Protein AF-A0A964LRD0-F1 (afdb_monomer_lite)

Radius of gyration: 16.03 Å; chains: 1; bounding box: 42×36×42 Å

Foldseek 3Di:
DEAEALCLCVDADPDQDDPPPPVNNVRNVCVVVNVVSVVVVVVVLPDPDWYEYENEHAEDADPAPVAKDKDKQDHDDHQFYGYPNNVVVVVVVVVVDCPRTSIYIYIGHPHGNDDPPRDDPVVVVVVVVVVVCVVVVD

pLDDT: mean 80.45, std 13.2, range [43.19, 94.94]

Sequence (138 aa):
MVASSLGVEDEFPLVKPAPGDFRLNWLWKSRYLYQNMKDMEGLVRASALEYVIFRPPFLVEEPARKNFKLSVNTTSPKGTMLSYADFGAFVLEQARSSKYLGAAVGMYTGQQLQFGKNADFEKLAKEAKEQFDRANAQ

Secondary structure (DSSP, 8-state):
-EEE--TT-----SSPPPTT-HHHHHHHHTHHHHHHHHHHHHHHHHSSS--EEEE--EEES-------EEEESSPPPTTBEEEHHHHHHHHHHHTT--TTTTEEEEEE-S-B--BTTTB-HHHHHHHHHHHHHHHT--

Structure (mmCIF, N/CA/C/O backbone):
data_AF-A0A964LRD0-F1
#
_entry.id   AF-A0A964LRD0-F1
#
loop_
_atom_site.group_PDB
_atom_site.id
_atom_site.type_symbol
_atom_site.label_atom_id
_atom_site.label_alt_id
_atom_site.label_comp_id
_atom_site.label_asym_id
_atom_site.label_entity_id
_atom_site.label_seq_id
_atom_site.pdbx_PDB_ins_code
_atom_site.Cartn_x
_atom_site.Cartn_y
_atom_site.Cartn_z
_atom_site.occupancy
_atom_site.B_iso_or_equiv
_atom_site.auth_seq_id
_atom_site.auth_comp_id
_atom_site.auth_asym_id
_atom_site.auth_atom_id
_atom_site.pdbx_PDB_model_num
ATOM 1 N N . MET A 1 1 ? -0.325 -8.495 13.846 1.00 58.66 1 MET A N 1
ATOM 2 C CA . MET A 1 1 ? 0.885 -8.183 13.051 1.00 58.66 1 MET A CA 1
ATOM 3 C C . MET A 1 1 ? 0.500 -7.255 11.910 1.00 58.66 1 MET A C 1
ATOM 5 O O . MET A 1 1 ? -0.548 -7.448 11.308 1.00 58.66 1 MET A O 1
ATOM 9 N N . VAL A 1 2 ? 1.318 -6.241 11.634 1.00 54.28 2 VAL A N 1
ATOM 10 C CA . VAL A 1 2 ? 1.105 -5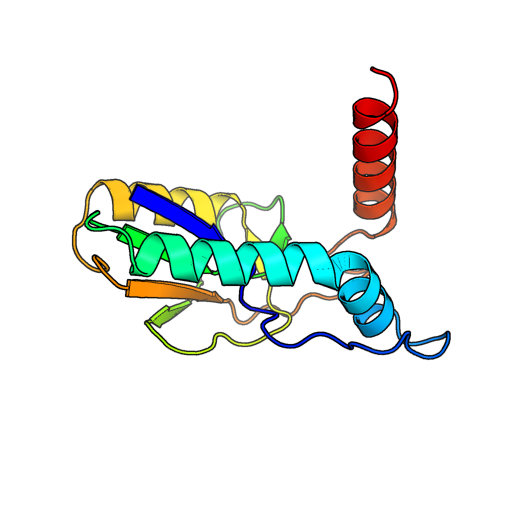.307 10.522 1.00 54.28 2 VAL A CA 1
ATOM 11 C C . VAL A 1 2 ? 2.248 -5.472 9.531 1.00 54.28 2 VAL A C 1
ATOM 13 O O . VAL A 1 2 ? 3.408 -5.406 9.931 1.00 54.28 2 VAL A O 1
ATOM 16 N N . ALA A 1 3 ? 1.920 -5.661 8.256 1.00 58.59 3 ALA A N 1
ATOM 17 C CA . ALA A 1 3 ? 2.891 -5.682 7.169 1.00 58.59 3 ALA A CA 1
ATOM 18 C C . ALA A 1 3 ? 2.491 -4.667 6.096 1.00 58.59 3 ALA A C 1
ATOM 20 O O . ALA A 1 3 ? 1.308 -4.503 5.806 1.00 58.59 3 ALA A O 1
ATOM 21 N N . SER A 1 4 ? 3.476 -3.991 5.507 1.00 55.59 4 SER A N 1
ATOM 22 C CA . SER A 1 4 ? 3.273 -3.088 4.374 1.00 55.59 4 SER A CA 1
ATOM 23 C C . SER A 1 4 ? 4.011 -3.636 3.161 1.00 55.59 4 SER A C 1
ATOM 25 O O . SER A 1 4 ? 5.176 -4.020 3.257 1.00 55.59 4 SER A O 1
ATOM 27 N N . SER A 1 5 ? 3.323 -3.683 2.031 1.00 63.81 5 SER A N 1
ATOM 28 C CA . SER A 1 5 ? 3.822 -4.163 0.747 1.00 63.81 5 SER A CA 1
ATOM 29 C C . SER A 1 5 ? 3.436 -3.137 -0.307 1.00 63.81 5 SER A C 1
ATOM 31 O O . SER A 1 5 ? 2.285 -2.730 -0.362 1.00 63.81 5 SER A O 1
ATOM 33 N N . LEU A 1 6 ? 4.342 -2.725 -1.194 1.00 58.31 6 LEU A N 1
ATOM 34 C CA . LEU A 1 6 ? 4.006 -1.851 -2.332 1.00 58.31 6 LEU A CA 1
ATOM 35 C C . LEU A 1 6 ? 3.245 -2.623 -3.434 1.00 58.31 6 LEU A C 1
ATOM 37 O O . LEU A 1 6 ? 3.440 -2.385 -4.626 1.00 58.31 6 LEU A O 1
ATOM 41 N N . GLY A 1 7 ? 2.373 -3.556 -3.039 1.00 50.16 7 GLY A N 1
ATOM 42 C CA . GLY A 1 7 ? 1.634 -4.507 -3.872 1.00 50.16 7 GLY A CA 1
ATOM 43 C C . GLY A 1 7 ? 0.571 -3.888 -4.781 1.00 50.16 7 GLY A C 1
ATOM 44 O O . GLY A 1 7 ? -0.379 -4.566 -5.159 1.00 50.16 7 GLY A O 1
ATOM 45 N N . VAL A 1 8 ? 0.698 -2.602 -5.111 1.00 52.41 8 VAL A N 1
ATOM 46 C CA . VAL A 1 8 ? 0.015 -1.995 -6.259 1.00 52.41 8 VAL A CA 1
ATOM 47 C C . VAL A 1 8 ? 0.656 -2.475 -7.566 1.00 52.41 8 VAL A C 1
ATOM 49 O O . VAL A 1 8 ? -0.036 -2.653 -8.565 1.00 52.41 8 VAL A O 1
ATOM 52 N N . GLU A 1 9 ? 1.967 -2.729 -7.561 1.00 59.59 9 GLU A N 1
ATOM 53 C CA . GLU A 1 9 ? 2.692 -3.286 -8.705 1.00 59.59 9 GLU A CA 1
ATOM 54 C C . GLU A 1 9 ? 2.899 -4.795 -8.475 1.00 59.59 9 GLU A C 1
ATOM 56 O O . GLU A 1 9 ? 3.928 -5.248 -7.982 1.00 59.59 9 GLU A O 1
ATOM 61 N N . ASP A 1 10 ? 1.867 -5.579 -8.780 1.00 58.56 10 ASP A N 1
ATOM 62 C CA . ASP A 1 10 ? 1.838 -7.048 -8.693 1.00 58.56 10 ASP A CA 1
ATOM 63 C C . ASP A 1 10 ? 2.301 -7.754 -9.982 1.00 58.56 10 ASP A C 1
ATOM 65 O O . ASP A 1 10 ? 2.431 -8.980 -10.022 1.00 58.56 10 ASP A O 1
ATOM 69 N N . GLU A 1 11 ? 2.593 -6.966 -11.016 1.00 62.81 11 GLU A N 1
ATOM 70 C CA . GLU A 1 11 ? 3.075 -7.391 -12.325 1.00 62.81 11 GLU A CA 1
ATOM 71 C C . GLU A 1 11 ? 4.370 -6.646 -12.646 1.00 62.81 11 GLU A C 1
ATOM 73 O O . GLU A 1 11 ? 4.431 -5.416 -12.593 1.00 62.81 11 GLU A O 1
ATOM 78 N N . PHE A 1 12 ? 5.413 -7.388 -13.005 1.00 72.31 12 PHE A N 1
ATOM 79 C CA . PHE A 1 12 ? 6.709 -6.822 -13.358 1.00 72.31 12 PHE A CA 1
ATOM 80 C C . PHE A 1 12 ? 7.342 -7.601 -14.516 1.00 72.31 12 PHE A C 1
ATOM 82 O O . PHE A 1 12 ? 7.174 -8.819 -14.623 1.00 72.31 12 PHE A O 1
ATOM 89 N N . PRO A 1 13 ? 8.076 -6.916 -15.409 1.00 72.25 13 PRO A N 1
ATOM 90 C CA . PRO A 1 13 ? 8.706 -7.556 -16.554 1.00 72.25 13 PRO A CA 1
ATOM 91 C C . PRO A 1 13 ? 9.812 -8.525 -16.105 1.00 72.25 13 PRO A C 1
ATOM 93 O O . PRO A 1 13 ? 10.706 -8.162 -15.340 1.00 72.25 13 PRO A O 1
ATOM 96 N N . LEU A 1 14 ? 9.769 -9.762 -16.610 1.00 74.50 14 LEU A N 1
ATOM 97 C CA . LEU A 1 14 ? 10.819 -10.771 -16.394 1.00 74.50 14 LEU A CA 1
ATOM 98 C C . LEU A 1 14 ? 12.035 -10.532 -17.299 1.00 74.50 14 LEU A C 1
ATOM 100 O O . LEU A 1 14 ? 13.177 -10.785 -16.918 1.00 74.50 14 LEU A O 1
ATOM 104 N N . VAL A 1 15 ? 11.784 -10.001 -18.495 1.00 82.38 15 VAL A N 1
ATOM 105 C CA . VAL A 1 15 ? 12.807 -9.660 -19.485 1.00 82.38 15 VAL A CA 1
ATOM 106 C C . VAL A 1 15 ? 13.1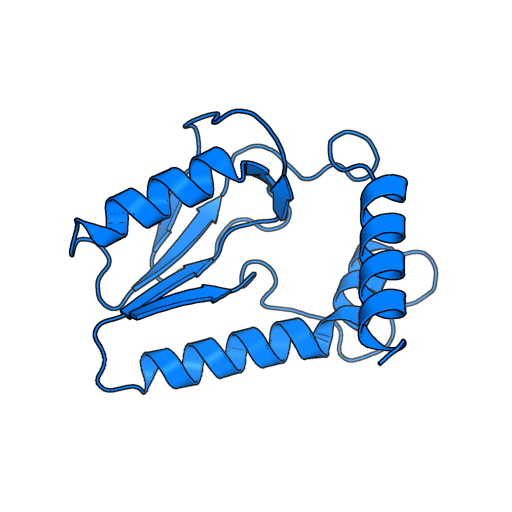56 -8.182 -19.356 1.00 82.38 15 VAL A C 1
ATOM 108 O O . VAL A 1 15 ? 12.285 -7.350 -19.105 1.00 82.38 15 VAL A O 1
ATOM 111 N N . LYS A 1 16 ? 14.439 -7.850 -19.528 1.00 83.75 16 LYS A N 1
ATOM 112 C CA . LYS A 1 16 ? 14.901 -6.461 -19.508 1.00 83.75 16 LYS A CA 1
ATOM 113 C C . LYS A 1 16 ? 14.212 -5.675 -20.638 1.00 83.75 16 LYS A C 1
ATOM 115 O O . LYS A 1 16 ? 14.360 -6.068 -21.795 1.00 83.75 16 LYS A O 1
ATOM 120 N N . PRO A 1 17 ? 13.479 -4.591 -20.334 1.00 81.69 17 PRO A N 1
ATOM 121 C CA . PRO A 1 17 ? 12.785 -3.808 -21.349 1.00 81.69 17 PRO A CA 1
ATOM 122 C C . PRO A 1 17 ? 13.769 -3.008 -22.212 1.00 81.69 17 PRO A C 1
ATOM 124 O O . PRO A 1 17 ? 14.916 -2.764 -21.822 1.00 81.69 17 PRO A O 1
ATOM 127 N N . ALA A 1 18 ? 13.308 -2.587 -23.392 1.00 79.00 18 ALA A N 1
ATOM 128 C CA . ALA A 1 18 ? 14.084 -1.730 -24.279 1.00 79.00 18 ALA A CA 1
ATOM 129 C C . ALA A 1 18 ? 14.416 -0.376 -23.606 1.00 79.00 18 ALA A C 1
ATOM 131 O O . ALA A 1 18 ? 13.660 0.101 -22.748 1.00 79.00 18 ALA A O 1
ATOM 132 N N . PRO A 1 19 ? 15.537 0.269 -23.978 1.00 71.44 19 PRO A N 1
ATOM 133 C CA . PRO A 1 19 ? 15.829 1.629 -23.538 1.00 71.44 19 PRO A CA 1
ATOM 134 C C . PRO A 1 19 ? 14.700 2.575 -23.977 1.00 71.44 19 PRO A C 1
ATOM 136 O O . PRO A 1 19 ? 14.327 2.572 -25.146 1.00 71.44 19 PRO A O 1
ATOM 139 N N . GLY A 1 20 ? 14.154 3.370 -23.052 1.00 69.19 20 GLY A N 1
ATOM 140 C CA . GLY A 1 20 ? 13.128 4.381 -23.351 1.00 69.19 20 GLY A CA 1
ATOM 141 C C . GLY A 1 20 ? 11.875 4.302 -22.477 1.00 69.19 20 GLY A C 1
ATOM 142 O O . GLY A 1 20 ? 11.303 5.341 -22.162 1.00 69.19 20 GLY A O 1
ATOM 143 N N . ASP A 1 21 ? 11.494 3.115 -21.994 1.00 71.88 21 ASP A N 1
ATOM 144 C CA . ASP A 1 21 ? 10.398 2.988 -21.024 1.00 71.88 21 ASP A CA 1
ATOM 145 C C . ASP A 1 21 ? 10.948 3.013 -19.594 1.00 71.88 21 ASP A C 1
ATOM 147 O O . ASP A 1 21 ? 11.451 2.016 -19.063 1.00 71.88 21 ASP A O 1
ATOM 151 N N . PHE A 1 22 ? 10.914 4.193 -18.978 1.00 70.06 22 PHE A N 1
ATOM 152 C CA . PHE A 1 22 ? 11.467 4.411 -17.644 1.00 70.06 22 PHE A CA 1
ATOM 153 C C . PHE A 1 22 ? 10.732 3.601 -16.565 1.00 70.06 22 PHE A C 1
ATOM 155 O O . PHE A 1 22 ? 11.380 3.009 -15.699 1.00 70.06 22 PHE A O 1
ATOM 162 N N . ARG A 1 23 ? 9.394 3.535 -16.623 1.00 72.12 23 ARG A N 1
ATOM 163 C CA . ARG A 1 23 ? 8.583 2.813 -15.630 1.00 72.12 23 ARG A CA 1
ATOM 164 C C . ARG A 1 23 ? 8.875 1.320 -15.697 1.00 72.12 23 ARG A C 1
ATOM 166 O O . ARG A 1 23 ? 9.124 0.708 -14.660 1.00 72.12 23 ARG A O 1
ATOM 173 N N . LEU A 1 24 ? 8.901 0.741 -16.897 1.00 74.56 24 LEU A N 1
ATOM 174 C CA . LEU A 1 24 ? 9.248 -0.669 -17.063 1.00 74.56 24 LEU A CA 1
ATOM 175 C C . LEU A 1 24 ? 10.688 -0.948 -16.628 1.00 74.56 24 LEU A C 1
ATOM 177 O O . LEU A 1 24 ? 10.940 -1.974 -16.002 1.00 74.56 24 LEU A O 1
ATOM 181 N N . ASN A 1 25 ? 11.632 -0.042 -16.901 1.00 76.62 25 ASN A N 1
ATOM 182 C CA . ASN A 1 25 ? 13.011 -0.188 -16.431 1.00 76.62 25 ASN A CA 1
ATOM 183 C C . ASN A 1 25 ? 13.116 -0.154 -14.900 1.00 76.62 25 ASN A C 1
ATOM 185 O O . ASN A 1 25 ? 13.867 -0.946 -14.327 1.00 76.62 25 ASN A O 1
ATOM 189 N N . TRP A 1 26 ? 12.366 0.727 -14.233 1.00 76.81 26 TRP A N 1
ATOM 190 C CA . TRP A 1 26 ? 12.263 0.750 -12.773 1.00 76.81 26 TRP A CA 1
ATOM 191 C C . TRP A 1 26 ? 11.685 -0.562 -12.238 1.00 76.81 26 TRP A C 1
ATOM 193 O O . TRP A 1 26 ? 12.317 -1.209 -11.405 1.00 76.81 26 TRP A O 1
ATOM 203 N N . LEU A 1 27 ? 10.531 -0.994 -12.755 1.00 77.50 27 LEU A N 1
ATOM 204 C CA . LEU A 1 27 ? 9.882 -2.243 -12.339 1.00 77.50 27 LEU A CA 1
ATOM 205 C C . LEU A 1 27 ? 10.787 -3.456 -12.570 1.00 77.50 27 LEU A C 1
ATOM 207 O O . LEU A 1 27 ? 10.893 -4.314 -11.699 1.00 77.50 27 LEU A O 1
ATOM 211 N N . TRP A 1 28 ? 11.502 -3.503 -13.697 1.00 81.94 28 TRP A N 1
ATOM 212 C CA . TRP A 1 28 ? 12.474 -4.556 -13.976 1.00 81.94 28 TRP A CA 1
ATOM 213 C C . TRP A 1 28 ? 13.619 -4.555 -12.961 1.00 81.94 28 TRP A C 1
ATOM 215 O O . TRP A 1 28 ? 13.960 -5.610 -12.427 1.00 81.94 28 TRP A O 1
ATOM 225 N N . LYS A 1 29 ? 14.222 -3.396 -12.660 1.00 80.75 29 LYS A N 1
ATOM 226 C CA . LYS A 1 29 ? 15.301 -3.293 -11.658 1.00 80.75 29 LYS A CA 1
ATOM 227 C C . LYS A 1 29 ? 14.820 -3.691 -10.260 1.00 80.75 29 LYS A C 1
ATOM 229 O O . LYS A 1 29 ? 15.540 -4.386 -9.551 1.00 80.75 29 LYS A O 1
ATOM 234 N N . SER A 1 30 ? 13.594 -3.320 -9.912 1.00 79.38 30 SER A N 1
ATOM 235 C CA . SER A 1 30 ? 12.980 -3.568 -8.605 1.00 79.38 30 SER A CA 1
ATOM 236 C C . SER A 1 30 ? 12.233 -4.907 -8.515 1.00 79.38 30 SER A C 1
ATOM 238 O O . SER A 1 30 ? 11.635 -5.200 -7.485 1.00 79.38 30 SER A O 1
ATOM 240 N N . ARG A 1 31 ? 12.266 -5.754 -9.554 1.00 83.88 31 ARG A N 1
ATOM 241 C CA . ARG A 1 31 ? 11.472 -6.999 -9.628 1.00 83.88 31 ARG A CA 1
ATOM 242 C C . ARG A 1 31 ? 11.667 -7.935 -8.433 1.00 83.88 31 ARG A C 1
ATOM 244 O O . ARG A 1 31 ? 10.701 -8.500 -7.940 1.00 83.88 31 ARG A O 1
ATOM 251 N N . TYR A 1 32 ? 12.897 -8.066 -7.931 1.00 83.44 32 TYR A N 1
ATOM 252 C CA . TYR A 1 32 ? 13.179 -8.916 -6.771 1.00 83.44 32 TYR A CA 1
ATOM 253 C C . TYR A 1 32 ? 12.612 -8.333 -5.476 1.00 83.44 32 TYR A C 1
ATOM 255 O O . TYR A 1 32 ? 12.165 -9.085 -4.620 1.00 83.44 32 TYR A O 1
ATOM 263 N N . LEU A 1 33 ? 12.572 -7.003 -5.347 1.00 81.56 33 LEU A N 1
ATOM 264 C CA . LEU A 1 33 ? 11.929 -6.344 -4.213 1.00 81.56 33 LEU A CA 1
ATOM 265 C C . LEU A 1 33 ? 10.423 -6.640 -4.205 1.00 81.56 33 LEU A C 1
ATOM 267 O O . LEU A 1 33 ? 9.894 -7.063 -3.181 1.00 81.56 33 LEU A O 1
ATOM 271 N N . TYR A 1 34 ? 9.750 -6.474 -5.347 1.00 80.88 34 TYR A N 1
ATOM 272 C CA . TYR A 1 34 ? 8.318 -6.767 -5.472 1.00 80.88 34 TYR A CA 1
ATOM 273 C C . TYR A 1 34 ? 8.008 -8.257 -5.283 1.00 80.88 34 TYR A C 1
ATOM 275 O O . TYR A 1 34 ? 7.032 -8.597 -4.615 1.00 80.88 34 TYR A O 1
ATOM 283 N N . GLN A 1 35 ? 8.862 -9.147 -5.796 1.00 83.56 35 GLN A N 1
ATOM 284 C CA . GLN A 1 35 ? 8.748 -10.584 -5.547 1.00 83.56 35 GLN A CA 1
ATOM 285 C C . GLN A 1 35 ? 8.878 -10.904 -4.051 1.00 83.56 35 GLN A C 1
ATOM 287 O O . GLN A 1 35 ? 7.998 -11.556 -3.497 1.00 83.56 35 GLN A O 1
ATOM 292 N N . ASN A 1 36 ? 9.891 -10.364 -3.368 1.00 85.31 36 ASN A N 1
ATOM 293 C CA . ASN A 1 36 ? 10.067 -10.561 -1.927 1.00 85.31 36 ASN A CA 1
ATOM 294 C C . ASN A 1 36 ? 8.869 -10.040 -1.120 1.00 85.31 36 ASN A C 1
ATOM 296 O O . ASN A 1 36 ? 8.464 -10.666 -0.143 1.00 85.31 36 ASN A O 1
ATOM 300 N N . MET A 1 37 ? 8.278 -8.909 -1.519 1.00 85.62 37 MET A N 1
ATOM 301 C CA . MET A 1 37 ? 7.061 -8.392 -0.884 1.00 85.62 37 MET A CA 1
ATOM 302 C C . MET A 1 37 ? 5.877 -9.349 -1.064 1.00 85.62 37 MET A C 1
ATOM 304 O O . MET A 1 37 ? 5.159 -9.613 -0.101 1.00 85.62 37 MET A O 1
ATOM 308 N N . LYS A 1 38 ? 5.697 -9.912 -2.264 1.00 85.06 38 LYS A N 1
ATOM 309 C CA . LYS A 1 38 ? 4.658 -10.913 -2.542 1.00 85.06 38 LYS A CA 1
ATOM 310 C C . LYS A 1 38 ? 4.855 -12.185 -1.714 1.00 85.06 38 LYS A C 1
ATOM 312 O O . LYS A 1 38 ? 3.891 -12.696 -1.146 1.00 85.06 38 LYS A O 1
ATOM 317 N N . ASP A 1 39 ? 6.090 -12.661 -1.609 1.00 89.00 39 ASP A N 1
ATOM 318 C CA . ASP A 1 39 ? 6.424 -13.848 -0.819 1.00 89.00 39 ASP A CA 1
ATOM 319 C C . ASP A 1 39 ? 6.189 -13.596 0.679 1.00 89.00 39 ASP A C 1
ATOM 321 O O . ASP A 1 39 ? 5.587 -14.424 1.364 1.00 89.00 39 ASP A O 1
ATOM 325 N N . MET A 1 40 ? 6.560 -12.410 1.175 1.00 90.00 40 MET A N 1
ATOM 326 C CA . MET A 1 40 ? 6.273 -11.968 2.543 1.00 90.00 40 MET A CA 1
ATOM 327 C C . MET A 1 40 ? 4.768 -11.944 2.830 1.00 90.00 40 MET A C 1
ATOM 329 O O . MET A 1 40 ? 4.342 -12.448 3.868 1.00 90.00 40 MET A O 1
ATOM 333 N N . GLU A 1 41 ? 3.944 -11.431 1.911 1.00 90.69 41 GLU A N 1
ATOM 334 C CA . GLU A 1 41 ? 2.488 -11.481 2.075 1.00 90.69 41 GLU A CA 1
ATOM 335 C C . GLU A 1 41 ? 1.974 -12.923 2.182 1.00 90.69 41 GLU A C 1
ATOM 337 O O . GLU A 1 41 ? 1.094 -13.200 2.998 1.00 90.69 41 GLU A O 1
ATOM 342 N N . GLY A 1 42 ? 2.528 -13.847 1.391 1.00 90.44 42 GLY A N 1
ATOM 343 C CA . GLY A 1 42 ? 2.217 -15.274 1.480 1.00 90.44 42 GLY A CA 1
ATOM 344 C C . GLY A 1 42 ? 2.548 -15.855 2.856 1.00 90.44 42 GLY A C 1
ATOM 345 O O . GLY A 1 42 ? 1.705 -16.517 3.461 1.00 90.44 42 GLY A O 1
ATOM 346 N N . LEU A 1 43 ? 3.732 -15.541 3.388 1.00 93.00 43 LEU A N 1
ATOM 347 C CA . LEU A 1 43 ? 4.157 -15.965 4.726 1.00 93.00 43 LEU A CA 1
ATOM 348 C C . LEU A 1 43 ? 3.257 -15.397 5.828 1.00 93.00 43 LEU A C 1
ATOM 350 O O . LEU A 1 43 ? 2.862 -16.132 6.730 1.00 93.00 43 LEU A O 1
ATOM 354 N N . VAL A 1 44 ? 2.884 -14.116 5.749 1.00 91.88 44 VAL A N 1
ATOM 355 C CA . VAL A 1 44 ? 1.977 -13.485 6.722 1.00 91.88 44 VAL A CA 1
ATOM 356 C C . VAL A 1 44 ? 0.596 -14.134 6.679 1.00 91.88 44 VAL A C 1
ATOM 358 O O . VAL A 1 44 ? 0.031 -14.430 7.729 1.00 91.88 44 VAL A O 1
ATOM 361 N N . ARG A 1 45 ? 0.062 -14.425 5.490 1.00 91.12 45 ARG A N 1
ATOM 362 C CA . ARG A 1 45 ? -1.238 -15.105 5.345 1.00 91.12 45 ARG A CA 1
ATOM 363 C C . ARG A 1 45 ? -1.224 -16.538 5.865 1.00 91.12 45 ARG A C 1
ATOM 365 O O . ARG A 1 45 ? -2.234 -16.991 6.388 1.00 91.12 45 ARG A O 1
ATOM 372 N N . ALA A 1 46 ? -0.108 -17.240 5.687 1.00 93.00 46 ALA A N 1
ATOM 373 C CA . ALA A 1 46 ? 0.088 -18.594 6.193 1.00 93.00 46 ALA A CA 1
ATOM 374 C C . ALA A 1 46 ? 0.436 -18.623 7.690 1.00 93.00 46 ALA A C 1
ATOM 376 O O . ALA A 1 46 ? 0.405 -19.686 8.310 1.00 93.00 46 ALA A O 1
ATOM 377 N N . SER A 1 47 ? 0.775 -17.475 8.281 1.00 88.44 47 SER A N 1
ATOM 378 C CA . SER A 1 47 ? 1.021 -17.383 9.712 1.00 88.44 47 SER A CA 1
ATOM 379 C C . SER A 1 47 ? -0.292 -17.553 10.478 1.00 88.44 47 SER A C 1
ATOM 381 O O . SER A 1 47 ? -1.329 -17.027 10.085 1.00 88.44 47 SER A O 1
ATOM 383 N N . ALA A 1 48 ? -0.252 -18.242 11.619 1.00 90.88 48 ALA A N 1
ATOM 384 C CA . ALA A 1 48 ? -1.391 -18.329 12.539 1.00 90.88 48 ALA A CA 1
ATOM 385 C C . ALA A 1 48 ? -1.651 -17.003 13.293 1.00 90.88 48 ALA A C 1
ATOM 387 O O . ALA A 1 48 ? -2.282 -16.997 14.348 1.00 90.88 48 ALA A O 1
ATOM 388 N N . LEU A 1 49 ? -1.110 -15.884 12.798 1.00 91.38 49 LEU A N 1
ATOM 389 C CA . LEU A 1 49 ? -1.210 -14.577 13.423 1.00 91.38 49 LEU A CA 1
ATOM 390 C C . LEU A 1 49 ? -2.419 -13.822 12.887 1.00 91.38 49 LEU A C 1
ATOM 392 O O . LEU A 1 49 ? -2.754 -13.863 11.707 1.00 91.38 49 LEU A O 1
ATOM 396 N N . GLU A 1 50 ? -2.998 -13.011 13.757 1.00 92.25 50 GLU A N 1
ATOM 397 C CA . GLU A 1 50 ? -3.877 -11.929 13.349 1.00 92.25 50 GLU A CA 1
ATOM 398 C C . GLU A 1 50 ? -3.089 -10.910 12.517 1.00 92.25 50 GLU A C 1
ATOM 400 O O . GLU A 1 50 ? -2.081 -10.360 12.981 1.00 92.25 50 GLU A O 1
ATOM 405 N N . TYR A 1 51 ? -3.530 -10.644 11.286 1.00 92.19 51 TYR A N 1
ATOM 406 C CA . TYR A 1 51 ? -2.813 -9.763 10.369 1.00 92.19 51 TYR A CA 1
ATOM 407 C C . TYR A 1 51 ? -3.695 -8.709 9.710 1.00 92.19 51 TYR A C 1
ATOM 409 O O . TYR A 1 51 ? -4.888 -8.908 9.501 1.00 92.19 51 TYR A O 1
ATOM 417 N N . VAL A 1 52 ? -3.058 -7.608 9.317 1.00 94.19 52 VAL A N 1
ATOM 418 C CA . VAL A 1 52 ? -3.546 -6.695 8.280 1.00 94.19 52 VAL A CA 1
ATOM 419 C C . VAL A 1 52 ? -2.372 -6.412 7.346 1.00 94.19 52 VAL A C 1
ATOM 421 O O . VAL A 1 52 ? -1.281 -6.063 7.807 1.00 94.19 52 VAL A O 1
ATOM 424 N N . ILE A 1 53 ? -2.579 -6.594 6.043 1.00 92.56 53 ILE A N 1
ATOM 425 C CA . ILE A 1 53 ? -1.573 -6.300 5.016 1.00 92.56 53 ILE A CA 1
ATOM 426 C C . ILE A 1 53 ? -1.949 -4.981 4.351 1.00 92.56 53 ILE A C 1
ATOM 428 O O . ILE A 1 53 ? -2.987 -4.891 3.703 1.00 92.56 53 ILE A O 1
ATOM 432 N N . PHE A 1 54 ? -1.113 -3.959 4.474 1.00 92.81 54 PHE A N 1
ATOM 433 C CA . PHE A 1 54 ? -1.316 -2.681 3.802 1.00 92.81 54 PHE A CA 1
ATOM 434 C C . PHE A 1 54 ? -0.633 -2.663 2.440 1.00 92.81 54 PHE A C 1
ATOM 436 O O . PHE A 1 54 ? 0.529 -3.047 2.323 1.00 92.81 54 PHE A O 1
ATOM 443 N N . ARG A 1 55 ? -1.347 -2.178 1.419 1.00 91.56 55 ARG A N 1
ATOM 444 C CA . ARG A 1 55 ? -0.824 -1.968 0.066 1.00 91.56 55 ARG A CA 1
ATOM 445 C C . ARG A 1 55 ? -0.923 -0.498 -0.354 1.00 91.56 55 ARG A C 1
ATOM 447 O O . ARG A 1 55 ? -1.834 -0.148 -1.113 1.00 91.56 55 ARG A O 1
ATOM 454 N N . PRO A 1 56 ? -0.066 0.389 0.188 1.00 91.12 56 PRO A N 1
ATOM 455 C CA . PRO A 1 56 ? -0.061 1.789 -0.208 1.00 91.12 56 PRO A CA 1
ATOM 456 C C . PRO A 1 56 ? 0.441 1.961 -1.650 1.00 91.12 56 PRO A C 1
ATOM 458 O O . PRO A 1 56 ? 1.186 1.115 -2.155 1.00 91.12 56 PRO A O 1
ATOM 461 N N . PRO A 1 57 ? 0.064 3.066 -2.313 1.00 88.25 57 PRO A N 1
ATOM 462 C CA . PRO A 1 57 ? 0.634 3.445 -3.591 1.00 88.25 57 PRO A CA 1
ATOM 463 C C . PRO A 1 57 ? 1.965 4.181 -3.351 1.00 88.25 57 PRO A C 1
ATOM 465 O O . PRO A 1 57 ? 2.562 4.062 -2.280 1.00 88.25 57 PRO A O 1
ATOM 468 N N . PHE A 1 58 ? 2.451 4.952 -4.327 1.00 84.88 58 PHE A N 1
ATOM 469 C CA . PHE A 1 58 ? 3.683 5.719 -4.139 1.00 84.88 58 PHE A CA 1
ATOM 470 C C . PHE A 1 58 ? 3.516 6.746 -3.007 1.00 84.88 58 PHE A C 1
ATOM 472 O O . PHE A 1 58 ? 2.583 7.552 -3.038 1.00 84.88 58 PHE A O 1
ATOM 479 N N . LEU A 1 59 ? 4.402 6.708 -2.009 1.00 88.38 59 LEU A N 1
ATOM 480 C CA . LEU A 1 59 ? 4.320 7.587 -0.844 1.00 88.38 59 LEU A CA 1
ATOM 481 C C . LEU A 1 59 ? 5.096 8.885 -1.068 1.00 88.38 59 LEU A C 1
ATOM 483 O O . LEU A 1 59 ? 6.242 8.861 -1.514 1.00 88.38 59 LEU A O 1
ATOM 487 N N . VAL A 1 60 ? 4.470 10.012 -0.734 1.00 86.56 60 VAL A N 1
ATOM 488 C CA . VAL A 1 60 ? 5.057 11.351 -0.875 1.00 86.56 60 VAL A CA 1
ATOM 489 C C . VAL A 1 60 ? 5.067 12.119 0.442 1.00 86.56 60 VAL A C 1
ATOM 491 O O . VAL A 1 60 ? 4.204 11.943 1.307 1.00 86.56 60 VAL A O 1
ATOM 494 N N . GLU A 1 61 ? 6.059 12.990 0.592 1.00 87.75 61 GLU A N 1
ATOM 495 C CA . GLU A 1 61 ? 6.208 13.881 1.740 1.00 87.75 61 GLU A CA 1
ATOM 496 C C . GLU A 1 61 ? 5.342 15.133 1.549 1.00 87.75 61 GLU A C 1
ATOM 498 O O . GLU A 1 61 ? 5.788 16.170 1.067 1.00 87.75 61 GLU A O 1
ATOM 503 N N . GLU A 1 62 ? 4.062 15.012 1.891 1.00 86.62 62 GLU A N 1
ATOM 504 C CA . GLU A 1 62 ? 3.077 16.089 1.798 1.00 86.62 62 GLU A CA 1
ATOM 505 C C . GLU A 1 62 ? 2.156 16.085 3.030 1.00 86.62 62 GLU A C 1
ATOM 507 O O . GLU A 1 62 ? 2.026 15.053 3.699 1.00 86.62 62 GLU A O 1
ATOM 512 N N . PRO A 1 63 ? 1.474 17.206 3.339 1.00 89.62 63 PRO A N 1
ATOM 513 C CA . PRO A 1 63 ? 0.432 17.225 4.360 1.00 89.62 63 PRO A CA 1
ATOM 514 C C . PRO A 1 63 ? -0.691 16.219 4.066 1.00 89.62 63 PRO A C 1
ATOM 516 O O . PRO A 1 63 ? -1.011 15.947 2.908 1.00 89.62 63 PRO A O 1
ATOM 519 N N . ALA A 1 64 ? -1.334 15.715 5.124 1.00 91.38 64 ALA A N 1
ATOM 520 C CA . ALA A 1 64 ? -2.467 14.799 5.003 1.00 91.38 64 ALA A CA 1
ATOM 521 C C . ALA A 1 64 ? -3.605 15.431 4.185 1.00 91.38 64 ALA A C 1
ATOM 523 O O . ALA A 1 64 ? -4.120 16.498 4.535 1.00 91.38 64 ALA A O 1
ATOM 524 N N . ARG A 1 65 ? -4.020 14.751 3.113 1.00 89.81 65 ARG A N 1
ATOM 525 C CA . ARG A 1 65 ? -5.087 15.186 2.200 1.00 89.81 65 ARG A CA 1
ATOM 526 C C . ARG A 1 65 ? -6.440 14.573 2.568 1.00 89.81 65 ARG A C 1
ATOM 528 O O . ARG A 1 65 ? -7.470 15.109 2.163 1.00 89.81 65 ARG A O 1
ATOM 535 N N . LYS A 1 66 ? -6.457 13.471 3.332 1.00 92.25 66 LYS A N 1
ATOM 536 C CA . LYS A 1 66 ? -7.657 12.767 3.833 1.00 92.25 66 LYS A CA 1
ATOM 537 C C . LYS A 1 66 ? -8.681 12.399 2.750 1.00 92.25 66 LYS A C 1
ATOM 539 O O . LYS A 1 66 ? -9.880 12.342 3.008 1.00 92.25 66 LYS A O 1
ATOM 544 N N . ASN A 1 67 ? -8.215 12.151 1.530 1.00 92.56 67 ASN A N 1
ATOM 545 C CA . ASN A 1 67 ? -9.047 11.876 0.355 1.00 92.56 67 ASN A CA 1
ATOM 546 C C . ASN A 1 67 ? -8.747 10.508 -0.284 1.00 92.56 67 ASN A C 1
ATOM 548 O O . ASN A 1 67 ? -9.058 10.284 -1.458 1.00 92.56 67 ASN A O 1
ATOM 552 N N . PHE A 1 68 ? -8.113 9.605 0.468 1.00 93.25 68 PHE A N 1
ATOM 553 C CA . PHE A 1 68 ? -7.813 8.260 -0.001 1.00 93.25 68 PHE A CA 1
ATOM 554 C C . PHE A 1 68 ? -9.053 7.363 0.020 1.00 93.25 68 PHE A C 1
ATOM 556 O O . PHE A 1 68 ? -10.002 7.561 0.779 1.00 93.25 68 PHE A O 1
ATOM 563 N N . LYS A 1 69 ? -9.024 6.351 -0.838 1.00 94.94 69 LYS A N 1
ATOM 564 C CA . LYS A 1 69 ? -10.001 5.270 -0.935 1.00 94.94 69 LYS A CA 1
ATOM 565 C C . LYS A 1 69 ? -9.309 3.942 -0.656 1.00 94.94 69 LYS A C 1
ATOM 567 O O . LYS A 1 69 ? -8.082 3.842 -0.730 1.00 94.94 69 LYS A O 1
ATOM 572 N N . LEU A 1 70 ? -10.114 2.933 -0.334 1.00 94.56 70 LEU A N 1
ATOM 573 C CA . LEU A 1 70 ? -9.645 1.601 0.027 1.00 94.56 70 LEU A CA 1
ATOM 574 C C . LEU A 1 70 ? -10.106 0.557 -0.994 1.00 94.56 70 LEU A C 1
ATOM 576 O O . LEU A 1 70 ? -11.244 0.599 -1.462 1.00 94.56 70 LEU A O 1
ATOM 580 N N . SER A 1 71 ? -9.226 -0.394 -1.288 1.00 93.12 71 SER A N 1
ATOM 581 C CA . SER A 1 71 ? -9.513 -1.644 -1.995 1.00 93.12 71 SER A CA 1
ATOM 582 C C . SER A 1 71 ? -9.231 -2.798 -1.036 1.00 93.12 71 SER A C 1
ATOM 584 O O . SER A 1 71 ? -8.085 -3.011 -0.654 1.00 93.12 71 SER A O 1
ATOM 586 N N . VAL A 1 72 ? -10.254 -3.542 -0.617 1.00 94.44 72 VAL A N 1
ATOM 587 C CA . VAL A 1 72 ? -10.096 -4.642 0.353 1.00 94.44 72 VAL A CA 1
ATOM 588 C C . VAL A 1 72 ? -10.106 -5.980 -0.379 1.00 94.44 72 VAL A C 1
ATOM 590 O O . VAL A 1 72 ? -11.050 -6.271 -1.106 1.00 94.44 72 VAL A O 1
ATOM 593 N N . ASN A 1 73 ? -9.057 -6.786 -0.194 1.00 91.25 73 ASN A N 1
ATOM 594 C CA . ASN A 1 73 ? -8.851 -8.091 -0.838 1.00 91.25 73 ASN A CA 1
ATOM 595 C C . ASN A 1 73 ? -8.997 -8.066 -2.371 1.00 91.25 73 ASN A C 1
ATOM 597 O O . ASN A 1 73 ? -9.345 -9.065 -2.991 1.00 91.25 73 ASN A O 1
ATOM 601 N N . THR A 1 74 ? -8.712 -6.917 -2.980 1.00 89.19 74 THR A N 1
ATOM 602 C CA . THR A 1 74 ? -8.785 -6.696 -4.423 1.00 89.19 74 THR A CA 1
ATOM 603 C C . THR A 1 74 ? -7.682 -5.736 -4.859 1.00 89.19 74 THR A C 1
ATOM 605 O O . THR A 1 74 ? -6.971 -5.162 -4.027 1.00 89.19 74 THR A O 1
ATOM 608 N N . THR A 1 75 ? -7.515 -5.578 -6.165 1.00 83.94 75 THR A N 1
ATOM 609 C CA . THR A 1 75 ? -6.493 -4.722 -6.761 1.00 83.94 75 THR A CA 1
ATOM 610 C C . THR A 1 75 ? -6.829 -3.240 -6.549 1.00 83.94 75 THR A C 1
ATOM 612 O O . THR A 1 75 ? -7.987 -2.817 -6.611 1.00 83.94 75 THR A O 1
ATOM 615 N N . SER A 1 76 ? -5.803 -2.428 -6.290 1.00 85.31 76 SER A N 1
ATOM 616 C CA . SER A 1 76 ? -5.906 -0.964 -6.274 1.00 85.31 76 SER A CA 1
ATOM 617 C C . SER A 1 76 ? -5.546 -0.383 -7.641 1.00 85.31 76 SER A C 1
ATOM 619 O O . SER A 1 76 ? -4.699 -0.949 -8.334 1.00 85.31 76 SER A O 1
ATOM 621 N N . PRO A 1 77 ? -6.096 0.784 -8.019 1.00 85.19 77 PRO A N 1
ATOM 622 C CA . PRO A 1 77 ? -5.594 1.552 -9.153 1.00 85.19 77 PRO A CA 1
ATOM 623 C C . PRO A 1 77 ? -4.075 1.777 -9.085 1.00 85.19 77 PRO A C 1
ATOM 625 O O . PRO A 1 77 ? -3.549 2.270 -8.081 1.00 85.19 77 PRO A O 1
ATOM 628 N N . LYS A 1 78 ? -3.381 1.429 -10.177 1.00 83.69 78 LYS A N 1
ATOM 629 C CA . LYS A 1 78 ? -1.925 1.577 -10.315 1.00 83.69 78 LYS A CA 1
ATOM 630 C C . LYS A 1 78 ? -1.530 3.033 -10.568 1.00 83.69 78 LYS A C 1
ATOM 632 O O . LYS A 1 78 ? -2.333 3.831 -11.048 1.00 83.69 78 LYS A O 1
ATOM 637 N N . GLY A 1 79 ? -0.281 3.378 -10.247 1.00 77.94 79 GLY A N 1
ATOM 638 C CA . GLY A 1 79 ? 0.288 4.698 -10.549 1.00 77.94 79 GLY A CA 1
ATOM 639 C C . GLY A 1 79 ? -0.287 5.868 -9.749 1.00 77.94 79 GLY A C 1
ATOM 640 O O . GLY A 1 79 ? -0.053 7.010 -10.120 1.00 77.94 79 GLY A O 1
ATOM 641 N N . THR A 1 80 ? -1.029 5.622 -8.668 1.00 87.31 80 THR A N 1
ATOM 642 C CA . THR A 1 80 ? -1.496 6.695 -7.779 1.00 87.31 80 THR A CA 1
ATOM 643 C C . THR A 1 80 ? -0.422 7.100 -6.762 1.00 87.31 80 THR A C 1
ATOM 645 O O . THR A 1 80 ? 0.624 6.454 -6.650 1.00 87.31 80 THR A O 1
ATOM 648 N N . MET A 1 81 ? -0.672 8.179 -6.021 1.00 88.44 81 MET A N 1
ATOM 649 C CA . MET A 1 81 ? 0.179 8.646 -4.921 1.00 88.44 81 MET A CA 1
ATOM 650 C C . MET A 1 81 ? -0.627 8.864 -3.636 1.00 88.44 81 MET A C 1
ATOM 652 O O . MET A 1 81 ? -1.832 9.121 -3.688 1.00 88.44 81 MET A O 1
ATOM 656 N N . LEU A 1 82 ? 0.030 8.762 -2.483 1.00 91.50 82 LEU A N 1
ATOM 657 C CA . LEU A 1 82 ? -0.552 8.976 -1.156 1.00 91.50 82 LEU A CA 1
ATOM 658 C C . LEU A 1 82 ? 0.469 9.680 -0.256 1.00 91.50 82 LEU A C 1
ATOM 660 O O . LEU A 1 82 ? 1.661 9.408 -0.346 1.00 91.50 82 LEU A O 1
ATOM 664 N N . SER A 1 83 ? 0.022 10.570 0.629 1.00 92.19 83 SER A N 1
ATOM 665 C CA . SER A 1 83 ? 0.938 11.202 1.580 1.00 92.19 83 SER A CA 1
ATOM 666 C C . SER A 1 83 ? 1.377 10.218 2.673 1.00 92.19 83 SER A C 1
ATOM 668 O O . SER A 1 83 ? 0.581 9.393 3.137 1.00 92.19 83 SER A O 1
ATOM 670 N N . TYR A 1 84 ? 2.621 10.330 3.148 1.00 92.44 84 TYR A N 1
ATOM 671 C CA . TYR A 1 84 ? 3.070 9.592 4.339 1.00 92.44 84 TYR A CA 1
ATOM 672 C C . TYR A 1 84 ? 2.175 9.870 5.555 1.00 92.44 84 TYR A C 1
ATOM 674 O O . TYR A 1 84 ? 1.925 8.969 6.355 1.00 92.44 84 TYR A O 1
ATOM 682 N N . ALA A 1 85 ? 1.657 11.096 5.675 1.00 93.88 85 ALA A N 1
ATOM 683 C CA . ALA A 1 85 ? 0.786 11.5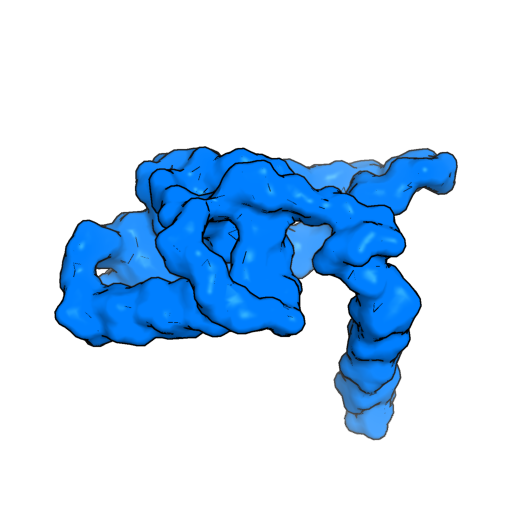00 6.770 1.00 93.88 85 ALA A CA 1
ATOM 684 C C . ALA A 1 85 ? -0.564 10.759 6.753 1.00 93.88 85 ALA A C 1
ATOM 686 O O . ALA A 1 85 ? -1.006 10.274 7.795 1.00 93.88 85 ALA A O 1
ATOM 687 N N . ASP A 1 86 ? -1.199 10.615 5.583 1.00 94.81 86 ASP A N 1
ATOM 688 C CA . ASP A 1 86 ? -2.444 9.847 5.441 1.00 94.81 86 ASP A CA 1
ATOM 689 C C . ASP A 1 86 ? -2.211 8.352 5.684 1.00 94.81 86 ASP A C 1
ATOM 691 O O . ASP A 1 86 ? -3.002 7.707 6.375 1.00 94.81 86 ASP A O 1
ATOM 695 N N . PHE A 1 87 ? -1.108 7.804 5.159 1.00 94.62 87 PHE A N 1
ATOM 696 C CA . PHE A 1 87 ? -0.746 6.407 5.389 1.00 94.62 87 PHE A CA 1
ATOM 697 C C . PHE A 1 87 ? -0.530 6.120 6.880 1.00 94.62 87 PHE A C 1
ATOM 699 O O . PHE A 1 87 ? -1.140 5.204 7.430 1.00 94.62 87 PHE A O 1
ATOM 706 N N . GLY A 1 88 ? 0.279 6.937 7.559 1.00 93.94 88 GLY A N 1
ATOM 707 C CA . GLY A 1 88 ? 0.549 6.789 8.988 1.00 93.94 88 GLY A CA 1
ATOM 708 C C . GLY A 1 88 ? -0.712 6.922 9.844 1.00 93.94 88 GLY A C 1
ATOM 709 O O . GLY A 1 88 ? -0.923 6.121 10.755 1.00 93.94 88 GLY A O 1
ATOM 710 N N . ALA A 1 89 ? -1.587 7.879 9.519 1.00 93.69 89 ALA A N 1
ATOM 711 C CA . ALA A 1 89 ? -2.863 8.042 10.211 1.00 93.69 89 ALA A CA 1
ATOM 712 C C . ALA A 1 89 ? -3.746 6.791 10.085 1.00 93.69 89 ALA A C 1
ATOM 714 O O . ALA A 1 89 ? -4.300 6.331 11.084 1.00 93.69 89 ALA A O 1
ATOM 715 N N . PHE A 1 90 ? -3.829 6.203 8.889 1.00 93.62 90 PHE A N 1
ATOM 716 C CA . PHE A 1 90 ? -4.600 4.982 8.668 1.00 93.62 90 PHE A CA 1
ATOM 717 C C . PHE A 1 90 ? -4.013 3.774 9.410 1.00 93.62 90 PHE A C 1
ATOM 719 O O . PHE A 1 90 ? -4.751 3.015 10.036 1.00 93.62 90 PHE A O 1
ATOM 726 N N . VAL A 1 91 ? -2.687 3.609 9.406 1.00 92.75 91 VAL A N 1
ATOM 727 C CA . VAL A 1 91 ? -2.021 2.531 10.159 1.00 92.75 91 VAL A CA 1
ATOM 728 C C . VAL A 1 91 ? -2.323 2.644 11.659 1.00 92.75 91 VAL A C 1
ATOM 730 O O . VAL A 1 91 ? -2.649 1.644 12.299 1.00 92.75 91 VAL A O 1
ATOM 733 N N . LEU A 1 92 ? -2.280 3.858 12.217 1.00 92.88 92 LEU A N 1
ATOM 734 C CA . LEU A 1 92 ? -2.623 4.110 13.621 1.00 92.88 92 LEU A CA 1
ATOM 735 C C . LEU A 1 92 ? -4.100 3.838 13.930 1.00 92.88 92 LEU A C 1
ATOM 737 O O . LEU A 1 92 ? -4.415 3.342 15.012 1.00 92.88 92 LEU A O 1
ATOM 741 N N . GLU A 1 93 ? -5.004 4.137 12.997 1.00 91.69 93 GLU A N 1
ATOM 742 C CA . GLU A 1 93 ? -6.424 3.793 13.120 1.00 91.69 93 GLU A CA 1
ATOM 743 C C . GLU A 1 93 ? -6.613 2.272 13.208 1.00 91.69 93 GLU A C 1
ATOM 745 O O . GLU A 1 93 ? -7.320 1.783 14.091 1.00 91.69 93 GLU A O 1
ATOM 750 N N . GLN A 1 94 ? -5.929 1.512 12.350 1.00 90.19 94 GLN A N 1
ATOM 751 C CA . GLN A 1 94 ? -6.024 0.050 12.348 1.00 90.19 94 GLN A CA 1
ATOM 752 C C . GLN A 1 94 ? -5.370 -0.600 13.566 1.00 90.19 94 GLN A C 1
ATOM 754 O O . GLN A 1 94 ? -5.833 -1.639 14.017 1.00 90.19 94 GLN A O 1
ATOM 759 N N . ALA A 1 95 ? -4.368 0.026 14.184 1.00 87.75 95 ALA A N 1
ATOM 760 C CA . ALA A 1 95 ? -3.835 -0.459 15.459 1.00 87.75 95 ALA A CA 1
ATOM 761 C C . ALA A 1 95 ? -4.884 -0.456 16.592 1.00 87.75 95 ALA A C 1
ATOM 763 O O . ALA A 1 95 ? -4.705 -1.130 17.604 1.00 87.75 95 ALA A O 1
ATOM 764 N N . ARG A 1 96 ? -5.976 0.302 16.432 1.00 91.00 96 ARG A N 1
ATOM 765 C CA . ARG A 1 96 ? -7.073 0.427 17.404 1.00 91.00 96 ARG A CA 1
ATOM 766 C C . ARG A 1 96 ? -8.361 -0.257 16.942 1.00 91.00 96 ARG A C 1
ATOM 768 O O . ARG A 1 96 ? -9.368 -0.171 17.639 1.00 91.00 96 ARG A O 1
ATOM 775 N N . SER A 1 97 ? -8.355 -0.893 15.771 1.00 91.38 97 SER A N 1
ATOM 776 C CA . SER A 1 97 ? -9.551 -1.441 15.137 1.00 91.38 97 SER A CA 1
ATOM 777 C C . SER A 1 97 ? -9.297 -2.831 14.567 1.00 91.38 97 SER A C 1
ATOM 779 O O . SER A 1 97 ? -8.307 -3.073 13.891 1.00 91.38 97 SER A O 1
ATOM 781 N N . SER A 1 98 ? -10.247 -3.740 14.760 1.00 91.56 98 SER A N 1
ATOM 782 C CA . SER A 1 98 ? -10.249 -5.070 14.141 1.00 91.56 98 SER A CA 1
ATOM 783 C C . SER A 1 98 ? -10.977 -5.105 12.789 1.00 91.56 98 SER A C 1
ATOM 785 O O . SER A 1 98 ? -11.178 -6.177 12.223 1.00 91.56 98 SER A O 1
ATOM 787 N N . LYS A 1 99 ? -11.366 -3.945 12.235 1.00 94.00 99 LYS A N 1
ATOM 788 C CA . LYS A 1 99 ? -12.219 -3.842 11.037 1.00 94.00 99 LYS A CA 1
ATOM 789 C C . LYS A 1 99 ? -11.673 -4.576 9.807 1.00 94.00 99 LYS A C 1
ATOM 791 O O . LYS A 1 99 ? -12.462 -5.104 9.028 1.00 94.00 99 LYS A O 1
ATOM 796 N N . TYR A 1 100 ? -10.354 -4.593 9.620 1.00 94.88 100 TYR A N 1
ATOM 797 C CA . TYR A 1 100 ? -9.704 -5.237 8.470 1.00 94.88 100 TYR A CA 1
ATOM 798 C C . TYR A 1 100 ? -8.828 -6.430 8.860 1.00 94.88 100 TYR A C 1
ATOM 800 O O . TYR A 1 100 ? -7.907 -6.789 8.124 1.00 94.88 100 TYR A O 1
ATOM 808 N N . LEU A 1 101 ? -9.103 -7.048 10.009 1.00 93.88 101 LEU A N 1
ATOM 809 C CA . LEU A 1 101 ? -8.386 -8.239 10.444 1.00 93.88 101 LEU A CA 1
ATOM 810 C C . LEU A 1 101 ? -8.512 -9.365 9.404 1.00 93.88 101 LEU A C 1
ATOM 812 O O . LEU A 1 101 ? -9.600 -9.653 8.908 1.00 93.88 101 LEU A O 1
ATOM 816 N N . GLY A 1 102 ? -7.385 -9.980 9.050 1.00 93.12 102 GLY A N 1
ATOM 817 C CA . GLY A 1 102 ? -7.285 -11.018 8.024 1.00 93.12 102 GLY A CA 1
ATOM 818 C C . GLY A 1 102 ? -7.361 -10.506 6.581 1.00 93.12 102 GLY A C 1
ATOM 819 O O . GLY A 1 102 ? -7.452 -11.312 5.656 1.00 93.12 102 GLY A O 1
ATOM 820 N N . ALA A 1 103 ? -7.334 -9.188 6.351 1.00 93.38 103 ALA A N 1
ATOM 821 C CA . ALA A 1 103 ? -7.468 -8.611 5.017 1.00 93.38 103 ALA A CA 1
ATOM 822 C C . ALA A 1 103 ? -6.166 -7.996 4.482 1.00 93.38 103 ALA A C 1
ATOM 824 O O . ALA A 1 103 ? -5.295 -7.541 5.228 1.00 93.38 103 ALA A O 1
ATOM 825 N N . ALA A 1 104 ? -6.072 -7.933 3.151 1.00 92.00 104 ALA A N 1
ATOM 826 C CA . ALA A 1 104 ? -5.187 -6.997 2.469 1.00 92.00 104 ALA A CA 1
ATOM 827 C C . ALA A 1 104 ? -5.958 -5.734 2.086 1.00 92.00 104 ALA A C 1
ATOM 829 O O . ALA A 1 104 ? -7.003 -5.806 1.442 1.00 92.00 104 ALA A O 1
ATOM 830 N N . VAL A 1 105 ? -5.425 -4.581 2.468 1.00 93.31 105 VAL A 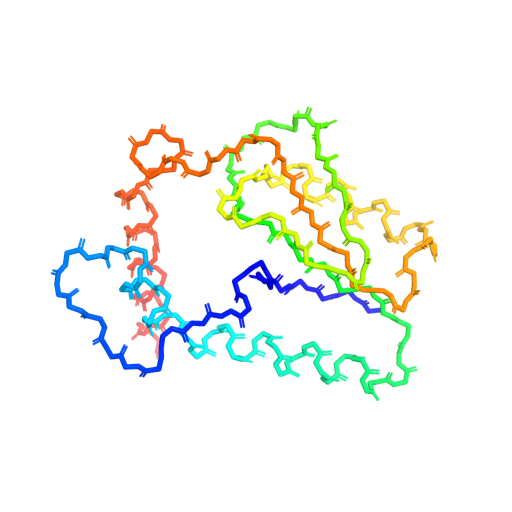N 1
ATOM 831 C CA . VAL A 1 105 ? -6.037 -3.272 2.282 1.00 93.31 105 VAL A CA 1
ATOM 832 C C . VAL A 1 105 ? -5.136 -2.433 1.394 1.00 93.31 105 VAL A C 1
ATOM 834 O O . VAL A 1 105 ? -4.112 -1.903 1.825 1.00 93.31 105 VAL A O 1
ATOM 837 N N . GLY A 1 106 ? -5.533 -2.309 0.137 1.00 92.31 106 GLY A N 1
ATOM 838 C CA . GLY A 1 106 ? -4.965 -1.355 -0.791 1.00 92.31 106 GLY A CA 1
ATOM 839 C C . GLY A 1 106 ? -5.468 0.054 -0.523 1.00 92.31 106 GLY A C 1
ATOM 840 O O . GLY A 1 106 ? -6.653 0.256 -0.261 1.00 92.31 106 GLY A O 1
ATOM 841 N N . MET A 1 107 ? -4.568 1.029 -0.607 1.00 92.50 107 MET A N 1
ATOM 842 C CA . MET A 1 107 ? -4.898 2.450 -0.501 1.00 92.50 107 MET A CA 1
ATOM 843 C C . MET A 1 107 ? -4.622 3.124 -1.838 1.00 92.50 107 MET A C 1
ATOM 845 O O . MET A 1 107 ? -3.642 2.803 -2.507 1.00 92.50 107 MET A O 1
ATOM 849 N N . TYR A 1 108 ? -5.484 4.045 -2.247 1.00 91.56 108 TYR A N 1
ATOM 850 C CA . TYR A 1 108 ? -5.292 4.792 -3.486 1.00 91.56 108 TYR A CA 1
ATOM 851 C C . TYR A 1 108 ? -5.979 6.149 -3.422 1.00 91.56 108 TYR A C 1
ATOM 853 O O . TYR A 1 108 ? -6.899 6.369 -2.635 1.00 91.56 108 TYR A O 1
ATOM 861 N N . THR A 1 109 ? -5.548 7.068 -4.275 1.00 91.06 109 THR A N 1
ATOM 862 C CA . THR A 1 109 ? -6.179 8.381 -4.432 1.00 91.06 109 THR A CA 1
ATOM 863 C C . THR A 1 109 ? -6.575 8.597 -5.891 1.00 91.06 109 THR A C 1
ATOM 865 O O . THR A 1 109 ? -6.248 7.800 -6.770 1.00 91.06 109 THR A O 1
ATOM 868 N N . GLY A 1 110 ? -7.294 9.687 -6.168 1.00 87.19 110 GLY A N 1
ATOM 869 C CA . GLY A 1 110 ? -7.510 10.144 -7.544 1.00 87.19 110 GLY A CA 1
ATOM 870 C C . GLY A 1 110 ? -6.276 10.807 -8.173 1.00 87.19 110 GLY A C 1
ATOM 871 O O . GLY A 1 110 ? -6.323 11.169 -9.345 1.00 87.19 110 GLY A O 1
ATOM 872 N N . GLN A 1 111 ? -5.190 11.003 -7.416 1.00 83.81 111 GLN A N 1
ATOM 873 C CA . GLN A 1 111 ? -3.994 11.681 -7.903 1.00 83.81 111 GLN A CA 1
ATOM 874 C C . GLN A 1 111 ? -3.034 10.682 -8.530 1.00 83.81 111 GLN A C 1
ATOM 876 O O . GLN A 1 111 ? -2.585 9.732 -7.889 1.00 83.81 111 GLN A O 1
ATOM 881 N N . GLN A 1 112 ? -2.725 10.923 -9.800 1.00 82.19 112 GLN A N 1
ATOM 882 C CA . GLN A 1 112 ? -1.752 10.144 -10.547 1.00 82.19 112 GLN A CA 1
ATOM 883 C C . GLN A 1 112 ? -0.338 10.642 -10.256 1.00 82.19 112 GLN A C 1
ATOM 885 O O . GLN A 1 112 ? -0.080 11.848 -10.198 1.00 82.19 112 GLN A O 1
ATOM 890 N N . LEU A 1 113 ? 0.575 9.691 -10.119 1.00 74.62 113 LEU A N 1
ATOM 891 C CA . LEU A 1 113 ? 2.000 9.917 -10.015 1.00 74.62 113 LEU A CA 1
ATOM 892 C C . LEU A 1 113 ? 2.495 10.501 -11.339 1.00 74.62 113 LEU A C 1
ATOM 894 O O . LEU A 1 113 ? 2.593 9.811 -12.353 1.00 74.62 113 LEU A O 1
ATOM 898 N N . GLN A 1 114 ? 2.801 11.795 -11.323 1.00 71.69 114 GLN A N 1
ATOM 899 C CA . GLN A 1 114 ? 3.445 12.478 -12.438 1.00 71.69 114 GLN A CA 1
ATOM 900 C C . GLN A 1 114 ? 4.903 12.727 -12.092 1.00 71.69 114 GLN A C 1
ATOM 902 O O . GLN A 1 114 ? 5.286 13.711 -11.462 1.00 71.69 114 GLN A O 1
ATOM 907 N N . PHE A 1 115 ? 5.698 11.773 -12.529 1.00 63.75 115 PHE A N 1
ATOM 908 C CA . PHE A 1 115 ? 7.140 11.798 -12.627 1.00 63.75 115 PHE A CA 1
ATOM 909 C C . PHE A 1 115 ? 7.669 13.129 -13.205 1.00 63.75 115 PHE A C 1
ATOM 911 O O . PHE A 1 115 ? 7.335 13.493 -14.332 1.00 63.75 115 PHE A O 1
ATOM 918 N N . GLY A 1 116 ? 8.438 13.883 -12.406 1.00 61.31 116 GLY A N 1
ATOM 919 C CA . GLY A 1 116 ? 8.972 15.210 -12.762 1.00 61.31 116 GLY A CA 1
ATOM 920 C C . GLY A 1 116 ? 8.040 16.406 -12.500 1.00 61.31 116 GLY A C 1
ATOM 921 O O . GLY A 1 116 ? 8.444 17.543 -12.717 1.00 61.31 116 GLY A O 1
ATOM 922 N N . LYS A 1 117 ? 6.807 16.176 -12.027 1.00 66.62 117 LYS A N 1
ATOM 923 C CA . LYS A 1 117 ? 5.878 17.235 -11.579 1.00 66.62 117 LYS A CA 1
ATOM 924 C C . LYS A 1 117 ? 5.547 17.129 -10.095 1.00 66.62 117 LYS A C 1
ATOM 926 O O . LYS A 1 117 ? 5.673 18.105 -9.369 1.00 66.62 117 LYS A O 1
ATOM 931 N N . ASN A 1 118 ? 5.140 15.937 -9.660 1.00 66.06 118 ASN A N 1
ATOM 932 C CA . ASN A 1 118 ? 4.647 15.677 -8.302 1.00 66.06 118 ASN A CA 1
ATOM 933 C C . ASN A 1 118 ? 5.475 14.602 -7.571 1.00 66.06 118 ASN A C 1
ATOM 935 O O . ASN A 1 118 ? 5.178 14.250 -6.435 1.00 66.06 118 ASN A O 1
ATOM 939 N N . ALA A 1 119 ? 6.496 14.062 -8.237 1.00 61.91 119 ALA A N 1
ATOM 940 C CA . ALA A 1 119 ? 7.528 13.217 -7.655 1.00 61.91 119 ALA A CA 1
ATOM 941 C C . ALA A 1 119 ? 8.861 13.628 -8.282 1.00 61.91 119 ALA A C 1
ATOM 943 O O . ALA A 1 119 ? 9.040 13.504 -9.500 1.00 61.91 119 ALA A O 1
ATOM 944 N N . ASP A 1 120 ? 9.750 14.181 -7.459 1.00 62.44 120 ASP A N 1
ATOM 945 C CA . ASP A 1 120 ? 11.041 14.695 -7.900 1.00 62.44 120 ASP A CA 1
ATOM 946 C C . ASP A 1 120 ? 12.048 13.547 -8.025 1.00 62.44 120 ASP A C 1
ATOM 948 O O . ASP A 1 120 ? 12.483 12.939 -7.042 1.00 62.44 120 ASP A O 1
ATOM 952 N N . PHE A 1 121 ? 12.376 13.225 -9.273 1.00 59.50 121 PHE A N 1
ATOM 953 C CA . PHE A 1 121 ? 13.276 12.137 -9.622 1.00 59.50 121 PHE A CA 1
ATOM 954 C C . PHE A 1 121 ? 14.707 12.359 -9.190 1.00 59.50 121 PHE A C 1
ATOM 956 O O . PHE A 1 121 ? 15.373 11.387 -8.840 1.00 59.50 121 PHE A O 1
ATOM 963 N N . GLU A 1 122 ? 15.201 13.592 -9.264 1.00 58.09 122 GLU A N 1
ATOM 964 C CA . GLU A 1 122 ? 16.589 13.860 -8.907 1.00 58.09 122 GLU A CA 1
ATOM 965 C C . GLU A 1 122 ? 16.766 13.661 -7.413 1.00 58.09 122 GLU A C 1
ATOM 967 O O . GLU A 1 122 ? 17.714 12.998 -6.992 1.00 58.09 122 GLU A O 1
ATOM 972 N N . LYS A 1 123 ? 15.788 14.121 -6.626 1.00 65.00 123 LYS A N 1
ATOM 973 C CA . LYS A 1 123 ? 15.740 13.873 -5.188 1.00 65.00 123 LYS A CA 1
ATOM 974 C C . LYS A 1 123 ? 15.670 12.371 -4.882 1.00 65.00 123 LYS A C 1
ATOM 976 O O . LYS A 1 123 ? 16.545 11.862 -4.192 1.00 65.00 123 LYS A O 1
ATOM 981 N N . LEU A 1 124 ? 14.715 11.638 -5.462 1.00 62.62 124 LEU A N 1
ATOM 982 C CA . LEU A 1 124 ? 14.532 10.200 -5.201 1.00 62.62 124 LEU A CA 1
ATOM 983 C C . LEU A 1 124 ? 15.722 9.336 -5.648 1.00 62.62 124 LEU A C 1
ATOM 985 O O . LEU A 1 124 ? 16.122 8.413 -4.939 1.00 62.62 124 LEU A O 1
ATOM 989 N N . ALA A 1 125 ? 16.300 9.607 -6.820 1.00 59.28 125 ALA A N 1
ATOM 990 C CA . ALA A 1 125 ? 17.449 8.858 -7.329 1.00 59.28 125 ALA A CA 1
ATOM 991 C C . ALA A 1 125 ? 18.723 9.165 -6.535 1.00 59.28 125 ALA A C 1
ATOM 993 O O . ALA A 1 125 ? 19.527 8.262 -6.294 1.00 59.28 125 ALA A O 1
ATOM 994 N N . LYS A 1 126 ? 18.896 10.420 -6.104 1.00 63.56 126 LYS A N 1
ATOM 995 C CA . LYS A 1 126 ? 19.991 10.827 -5.225 1.00 63.56 126 LYS A CA 1
ATOM 996 C C . LYS A 1 126 ? 19.861 10.174 -3.852 1.00 63.56 126 LYS A C 1
ATOM 998 O O . LYS A 1 126 ? 20.825 9.571 -3.397 1.00 63.56 126 LYS A O 1
ATOM 1003 N N . GLU A 1 127 ? 18.677 10.192 -3.248 1.00 65.88 127 GLU A N 1
ATOM 1004 C CA . GLU A 1 127 ? 18.411 9.538 -1.960 1.00 65.88 127 GLU A CA 1
ATOM 1005 C C . GLU A 1 127 ? 18.616 8.018 -2.030 1.00 65.88 127 GLU A C 1
ATOM 1007 O O . GLU A 1 127 ? 19.262 7.443 -1.154 1.00 65.88 127 GLU A O 1
ATOM 1012 N N . ALA A 1 128 ? 18.144 7.365 -3.098 1.00 61.72 128 ALA A N 1
ATOM 1013 C CA . ALA A 1 128 ? 18.351 5.933 -3.307 1.00 61.72 128 ALA A CA 1
ATOM 1014 C C . ALA A 1 128 ? 19.835 5.581 -3.499 1.00 61.72 128 ALA A C 1
ATOM 1016 O O . ALA A 1 128 ? 20.310 4.585 -2.951 1.00 61.72 128 ALA A O 1
ATOM 1017 N N . LYS A 1 129 ? 20.584 6.406 -4.244 1.00 61.16 129 LYS A N 1
ATOM 1018 C CA . LYS A 1 129 ? 22.033 6.246 -4.414 1.00 61.16 129 LYS A CA 1
ATOM 1019 C C . LYS A 1 129 ? 22.773 6.448 -3.091 1.00 61.16 129 LYS A C 1
ATOM 1021 O O . LYS A 1 129 ? 23.587 5.615 -2.723 1.00 61.16 129 LYS A O 1
ATOM 1026 N N . GLU A 1 130 ? 22.439 7.489 -2.336 1.00 69.62 130 GLU A N 1
ATOM 1027 C CA . GLU A 1 130 ? 23.035 7.762 -1.024 1.00 69.62 130 GLU A CA 1
ATOM 1028 C C . GLU A 1 130 ? 22.711 6.685 0.022 1.00 69.62 130 GLU A C 1
ATOM 1030 O O . GLU A 1 130 ? 23.5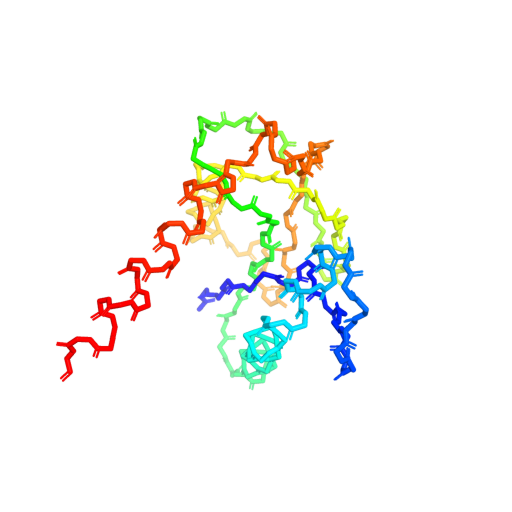25 6.434 0.912 1.00 69.62 130 GLU A O 1
ATOM 1035 N N . GLN A 1 131 ? 21.534 6.054 -0.040 1.00 63.81 131 GLN A N 1
ATOM 1036 C CA . GLN A 1 131 ? 21.204 4.895 0.798 1.00 63.81 131 GLN A CA 1
ATOM 1037 C C . GLN A 1 131 ? 21.987 3.649 0.384 1.00 63.81 131 GLN A C 1
ATOM 1039 O O . GLN A 1 131 ? 22.492 2.939 1.251 1.00 63.81 131 GLN A O 1
ATOM 1044 N N . PHE A 1 132 ? 22.110 3.392 -0.919 1.00 61.00 132 PHE A N 1
ATOM 1045 C CA . PHE A 1 132 ? 22.883 2.267 -1.442 1.00 61.00 132 PHE A CA 1
ATOM 1046 C C . PHE A 1 132 ? 24.373 2.394 -1.102 1.00 61.00 132 PHE A C 1
ATOM 1048 O O . PHE A 1 132 ? 24.983 1.431 -0.641 1.00 61.00 132 PHE A O 1
ATOM 1055 N N . ASP A 1 133 ? 24.944 3.586 -1.266 1.00 67.88 133 ASP A N 1
ATOM 1056 C CA . ASP A 1 133 ? 26.344 3.858 -0.942 1.00 67.88 133 ASP A CA 1
ATOM 1057 C C . ASP A 1 133 ? 26.587 3.725 0.572 1.00 67.88 133 ASP A C 1
ATOM 1059 O O . ASP A 1 133 ? 27.575 3.126 0.985 1.00 67.88 133 ASP A O 1
ATOM 1063 N N . ARG A 1 134 ? 25.649 4.183 1.418 1.00 66.06 134 ARG A N 1
ATOM 1064 C CA . ARG A 1 134 ? 25.718 3.983 2.879 1.00 66.06 134 ARG A CA 1
ATOM 1065 C C . ARG A 1 134 ? 25.629 2.516 3.296 1.00 66.06 134 ARG A C 1
ATOM 1067 O O . ARG A 1 134 ? 26.330 2.120 4.220 1.00 66.06 134 ARG A O 1
ATOM 1074 N N . ALA A 1 135 ? 24.781 1.725 2.642 1.00 62.06 135 ALA A N 1
ATOM 1075 C CA . ALA A 1 135 ? 24.609 0.308 2.958 1.00 62.06 135 ALA A CA 1
ATOM 1076 C C . ALA A 1 135 ? 25.814 -0.557 2.546 1.00 62.06 135 ALA A C 1
ATOM 1078 O O . ALA A 1 135 ? 26.014 -1.615 3.129 1.00 62.06 135 ALA A O 1
ATOM 1079 N N . ASN A 1 136 ? 26.611 -0.107 1.569 1.00 59.12 136 ASN A N 1
ATOM 1080 C CA . ASN A 1 136 ? 27.803 -0.812 1.079 1.00 59.12 136 ASN A CA 1
ATOM 1081 C C . ASN A 1 136 ? 29.131 -0.206 1.576 1.00 59.12 136 ASN A C 1
ATOM 1083 O O . ASN A 1 136 ? 30.198 -0.642 1.152 1.00 59.12 136 ASN A O 1
ATOM 1087 N N . ALA A 1 137 ? 29.076 0.817 2.434 1.00 61.94 137 ALA A N 1
ATOM 1088 C CA . ALA A 1 137 ? 30.243 1.411 3.091 1.00 61.94 137 ALA A CA 1
ATOM 1089 C C . ALA A 1 137 ? 30.539 0.791 4.477 1.00 61.94 137 ALA A C 1
ATOM 1091 O O . ALA A 1 137 ? 31.394 1.306 5.199 1.00 61.94 137 ALA A O 1
ATOM 1092 N N . 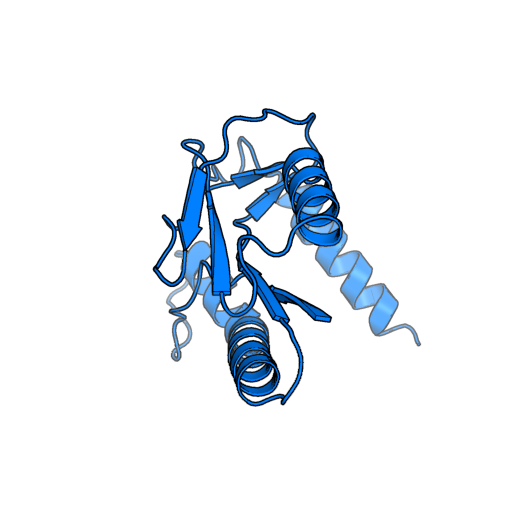GLN A 1 138 ? 29.831 -0.284 4.845 1.00 43.19 138 GLN A N 1
ATOM 1093 C CA . GLN A 1 138 ? 30.092 -1.148 6.006 1.00 43.19 138 GLN A CA 1
ATOM 1094 C C . GLN A 1 138 ? 30.603 -2.507 5.532 1.00 43.19 138 GLN A C 1
ATOM 1096 O O . GLN A 1 138 ? 31.457 -3.074 6.247 1.00 43.19 138 GLN A O 1
#